Protein AF-A0A8M1KEZ7-F1 (afdb_monomer)

InterPro domains:
  IPR004918 Cdc37 [PTHR12800] (10-129)
  IPR013873 Cdc37, C-terminal [PF08564] (69-129)
  IPR013873 Cdc37, C-terminal [SM01069] (56-134)

Secondary structure (DSSP, 8-state):
--GGGSHHHHHHHHHHHHHHTSTTHHHHHHHHHHHHHHHHHHHHHHTTT-------SS---------HHHHHHHS-HHHHHHHHHT-HHHHHHHHHHS-HHHHHHHHHHHHHTTSS---TTS----------------

Solvent-accessible surface area (backbone atoms only — not comparable to full-atom values): 8847 Å² total; per-residue (Å²): 134,73,79,74,69,63,60,60,70,65,50,48,59,56,51,51,58,64,43,70,75,41,88,64,41,67,59,54,50,52,52,52,50,51,54,47,54,50,52,52,54,50,50,65,53,52,62,70,73,69,72,82,88,86,82,93,78,77,78,84,63,81,77,71,73,48,53,50,64,62,54,56,70,72,42,56,70,68,58,38,49,22,60,75,68,69,37,67,65,57,40,52,52,54,43,70,75,38,59,65,72,59,38,50,53,52,52,52,51,31,45,66,30,63,73,48,79,82,67,96,73,80,79,79,88,84,77,84,81,87,85,88,81,78,85,80,90,130

Mean predicted aligned error: 18.98 Å

Organism: Clupea harengus (NCBI:txid7950)

Sequence (138 aa):
INHTHLVLTGCTVSFFLLKAGQEGYLDVFHTELEAFKRRVKEYTMKSKLETPKASEKQPPSPRCRLDPKEVLESLPPELKAGLQLQDVQILQNILSTMNPQVAEYHVRRCLEAGLWTSTERLFKDDTTEADDCRMMET

pLDDT: mean 71.24, std 19.9, range [34.09, 95.62]

Radius of gyration: 24.67 Å; Cα contacts (8 Å, |Δi|>4): 43; chains: 1; bounding box: 70×47×54 Å

Structure (mmCIF, N/CA/C/O backbone):
data_AF-A0A8M1KEZ7-F1
#
_entry.id   AF-A0A8M1KEZ7-F1
#
loop_
_atom_site.group_PDB
_atom_site.id
_atom_site.type_symbol
_atom_site.label_atom_id
_atom_site.label_alt_id
_atom_site.label_comp_id
_atom_site.label_asym_id
_atom_site.label_entity_id
_atom_site.label_seq_id
_atom_site.pdbx_PDB_ins_code
_atom_site.Cartn_x
_atom_site.Cartn_y
_atom_site.Cartn_z
_atom_site.occupancy
_atom_site.B_iso_or_equiv
_atom_site.auth_seq_id
_atom_site.auth_comp_id
_atom_site.auth_asym_id
_atom_site.auth_atom_id
_atom_site.pdbx_PDB_model_num
ATOM 1 N N . ILE A 1 1 ? -1.981 -31.903 -11.286 1.00 44.38 1 ILE A N 1
ATOM 2 C CA . ILE A 1 1 ? -0.959 -30.899 -10.896 1.00 44.38 1 ILE A CA 1
ATOM 3 C C . ILE A 1 1 ? -0.256 -30.484 -12.179 1.00 44.38 1 ILE A C 1
ATOM 5 O O . ILE A 1 1 ? 0.263 -31.333 -12.889 1.00 44.38 1 ILE A O 1
ATOM 9 N N . ASN A 1 2 ? -0.434 -29.220 -12.551 1.00 44.25 2 ASN A N 1
ATOM 10 C CA . ASN A 1 2 ? -0.317 -28.702 -13.913 1.00 44.25 2 ASN A CA 1
ATOM 11 C C . ASN A 1 2 ? 1.134 -28.663 -14.412 1.00 44.25 2 ASN A C 1
ATOM 13 O O . ASN A 1 2 ? 1.934 -27.858 -13.942 1.00 44.25 2 ASN A O 1
ATOM 17 N N . HIS A 1 3 ? 1.447 -29.483 -15.417 1.00 53.19 3 HIS A N 1
ATOM 18 C CA . HIS A 1 3 ? 2.763 -29.532 -16.064 1.00 53.19 3 HIS A CA 1
ATOM 19 C C . HIS A 1 3 ? 3.119 -28.228 -16.814 1.00 53.19 3 HIS A C 1
ATOM 21 O O . HIS A 1 3 ? 4.280 -27.978 -17.121 1.00 53.19 3 HIS A O 1
ATOM 27 N N . THR A 1 4 ? 2.136 -27.354 -17.046 1.00 53.62 4 THR A N 1
ATOM 28 C CA . THR A 1 4 ? 2.271 -26.071 -17.750 1.00 53.62 4 THR A CA 1
ATOM 29 C C . THR A 1 4 ? 2.849 -24.936 -16.901 1.00 53.62 4 THR A C 1
ATOM 31 O O . THR A 1 4 ? 3.342 -23.962 -17.460 1.00 53.62 4 THR A O 1
ATOM 34 N N . HIS A 1 5 ? 2.856 -25.047 -15.568 1.00 50.66 5 HIS A N 1
ATOM 35 C CA . HIS A 1 5 ? 3.373 -23.982 -14.695 1.00 50.66 5 HIS A CA 1
ATOM 36 C C . HIS A 1 5 ? 4.905 -24.019 -14.529 1.00 50.66 5 HIS A C 1
ATOM 38 O O . HIS A 1 5 ? 5.511 -23.037 -14.107 1.00 50.66 5 HIS A O 1
ATOM 44 N N . LEU A 1 6 ? 5.551 -25.139 -14.875 1.00 48.81 6 LEU A N 1
ATOM 45 C CA . LEU A 1 6 ? 6.991 -25.332 -14.663 1.00 48.81 6 LEU A CA 1
ATOM 46 C C . LEU A 1 6 ? 7.865 -24.865 -15.844 1.00 48.81 6 LEU A C 1
ATOM 48 O O . LEU A 1 6 ? 9.074 -24.733 -15.691 1.00 48.81 6 LEU A O 1
ATOM 52 N N . VAL A 1 7 ? 7.276 -24.587 -17.013 1.00 53.88 7 VAL A N 1
ATOM 53 C CA . VAL A 1 7 ? 8.032 -24.152 -18.207 1.00 53.88 7 VAL A CA 1
ATOM 54 C C . VAL A 1 7 ? 8.347 -22.649 -18.167 1.00 53.88 7 VAL A C 1
ATOM 56 O O . VAL A 1 7 ? 9.359 -22.209 -18.708 1.00 53.88 7 VAL A O 1
ATOM 59 N N . LEU A 1 8 ? 7.535 -21.845 -17.471 1.00 54.94 8 LEU A N 1
ATOM 60 C CA . LEU A 1 8 ? 7.746 -20.394 -17.407 1.00 54.94 8 LEU A CA 1
ATOM 61 C C . LEU A 1 8 ? 8.931 -19.995 -16.508 1.00 54.94 8 LEU A C 1
ATOM 63 O O . LEU A 1 8 ? 9.623 -19.020 -16.792 1.00 54.94 8 LEU A O 1
ATOM 67 N N . THR A 1 9 ? 9.188 -20.726 -15.422 1.00 56.72 9 THR A N 1
ATOM 68 C CA . THR A 1 9 ? 10.193 -20.319 -14.424 1.00 56.72 9 THR A CA 1
ATOM 69 C C . THR A 1 9 ? 11.627 -20.636 -14.855 1.00 56.72 9 THR A C 1
ATOM 71 O O . THR A 1 9 ? 12.531 -19.870 -14.540 1.00 56.72 9 THR A O 1
ATOM 74 N N . GLY A 1 10 ? 11.844 -21.710 -15.624 1.00 54.78 10 GLY A N 1
ATOM 75 C CA . GLY A 1 10 ? 13.170 -22.074 -16.144 1.00 54.78 10 GLY A CA 1
ATOM 76 C C . GLY A 1 10 ? 13.602 -21.271 -17.377 1.00 54.78 10 GLY A C 1
ATOM 77 O O . GLY A 1 10 ? 14.765 -20.898 -17.499 1.00 54.78 10 GLY A O 1
ATOM 78 N N . CYS A 1 11 ? 12.671 -20.956 -18.284 1.00 60.50 11 CYS A N 1
ATOM 79 C CA . CYS A 1 11 ? 12.994 -20.293 -19.553 1.00 60.50 11 CYS A CA 1
ATOM 80 C C . CYS A 1 11 ? 13.108 -18.764 -19.453 1.00 60.50 11 CYS A C 1
ATOM 82 O O . CYS A 1 11 ? 13.694 -18.137 -20.336 1.00 60.50 11 CYS A O 1
ATOM 84 N N . THR A 1 12 ? 12.577 -18.146 -18.395 1.00 62.84 12 THR A N 1
ATOM 85 C CA . THR A 1 12 ? 12.627 -16.685 -18.218 1.00 62.84 12 THR A CA 1
ATOM 86 C C . THR A 1 12 ? 14.040 -16.194 -17.931 1.00 62.84 12 THR A C 1
ATOM 88 O O . THR A 1 12 ? 14.487 -15.253 -18.580 1.00 62.84 12 THR A O 1
ATOM 91 N N . VAL A 1 13 ? 14.792 -16.864 -17.052 1.00 71.50 13 VAL A N 1
ATOM 92 C CA . VAL A 1 13 ? 16.188 -16.489 -16.760 1.00 71.50 13 VAL A CA 1
ATOM 93 C C . VAL A 1 13 ? 17.053 -16.594 -18.022 1.00 71.50 13 VAL A C 1
ATOM 95 O O . VAL A 1 13 ? 17.756 -15.646 -18.363 1.00 71.50 13 VAL A O 1
ATOM 98 N N . SER A 1 14 ? 16.940 -17.690 -18.779 1.00 71.44 14 SER A N 1
ATOM 99 C CA . SER A 1 14 ? 17.667 -17.869 -20.044 1.00 71.44 14 SER A CA 1
ATOM 100 C C . SER A 1 14 ? 17.298 -16.819 -21.096 1.00 71.44 14 SER A C 1
ATOM 102 O O . SER A 1 14 ? 18.173 -16.327 -21.804 1.00 71.44 14 SER A O 1
ATOM 104 N N . PHE A 1 15 ? 16.024 -16.429 -21.181 1.00 72.25 15 PHE A N 1
ATOM 105 C CA . PHE A 1 15 ? 15.567 -15.374 -22.087 1.00 72.25 15 PHE A CA 1
ATOM 106 C C . PHE A 1 15 ? 16.191 -14.011 -21.757 1.00 72.25 15 PHE A C 1
ATOM 108 O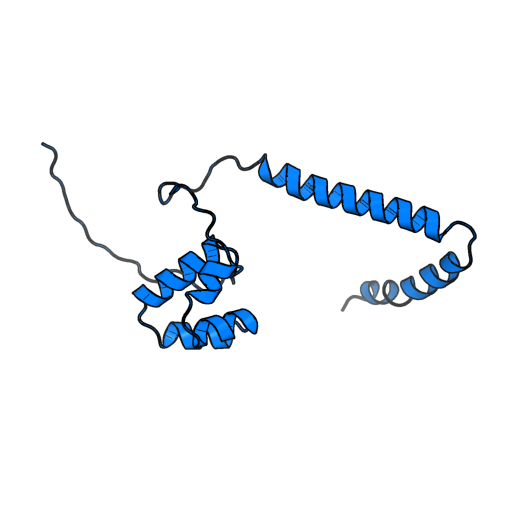 O . PHE A 1 15 ? 16.645 -13.309 -22.663 1.00 72.25 15 PHE A O 1
ATOM 115 N N . PHE A 1 16 ? 16.251 -13.648 -20.473 1.00 69.88 16 PHE A N 1
ATOM 116 C CA . PHE A 1 16 ? 16.875 -12.399 -20.035 1.00 69.88 16 PHE A CA 1
ATOM 117 C C . PHE A 1 16 ? 18.390 -12.402 -20.257 1.00 69.88 16 PHE A C 1
ATOM 119 O O . PHE A 1 16 ? 18.930 -11.393 -20.699 1.00 69.88 16 PHE A O 1
ATOM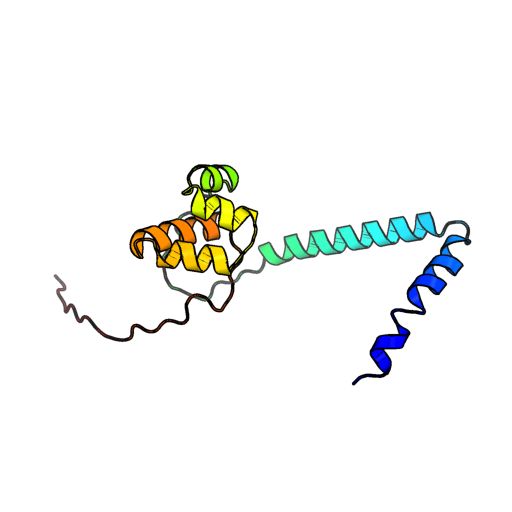 126 N N . LEU A 1 17 ? 19.066 -13.535 -20.041 1.00 67.88 17 LEU A N 1
ATOM 127 C CA . LEU A 1 17 ? 20.501 -13.675 -20.312 1.00 67.88 17 LEU A CA 1
ATOM 128 C C . LEU A 1 17 ? 20.830 -13.549 -21.809 1.00 67.88 17 LEU A C 1
ATOM 130 O O . LE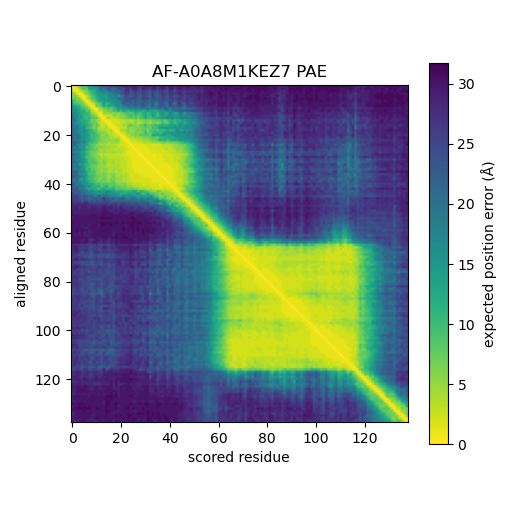U A 1 17 ? 21.790 -12.871 -22.166 1.00 67.88 17 LEU A O 1
ATOM 134 N N . LEU A 1 18 ? 20.009 -14.136 -22.689 1.00 70.44 18 LEU A N 1
ATOM 135 C CA . LEU A 1 18 ? 20.158 -14.010 -24.146 1.00 70.44 18 LEU A CA 1
ATOM 136 C C . LEU A 1 18 ? 19.956 -12.571 -24.631 1.00 70.44 18 LEU A C 1
ATOM 138 O O . LEU A 1 18 ? 20.646 -12.120 -25.542 1.00 70.44 18 LEU A O 1
ATOM 142 N N . LYS A 1 19 ? 19.004 -11.846 -24.035 1.00 71.31 19 LYS A N 1
ATOM 143 C CA . LYS A 1 19 ? 18.713 -10.462 -24.417 1.00 71.31 19 LYS A CA 1
ATOM 144 C C . LYS A 1 19 ? 19.658 -9.433 -23.799 1.00 71.31 19 LYS A C 1
ATOM 146 O O . LYS A 1 19 ? 19.930 -8.430 -24.447 1.00 71.31 19 LYS A O 1
ATOM 151 N N . ALA A 1 20 ? 20.214 -9.690 -22.616 1.00 66.62 20 ALA A N 1
ATOM 152 C CA . ALA A 1 20 ? 21.176 -8.796 -21.966 1.00 66.62 20 ALA A CA 1
ATOM 153 C C . ALA A 1 20 ? 22.472 -8.596 -22.775 1.00 66.62 20 ALA A C 1
ATOM 155 O O . ALA A 1 20 ? 23.129 -7.573 -22.617 1.00 66.62 20 ALA A O 1
ATOM 156 N N . GLY A 1 21 ? 22.822 -9.544 -23.650 1.00 72.06 21 GLY A N 1
ATOM 157 C CA . GLY A 1 21 ? 23.956 -9.426 -24.569 1.00 72.06 21 GLY A CA 1
ATOM 158 C C . GLY A 1 21 ? 23.674 -8.640 -25.855 1.00 72.06 21 GLY A C 1
ATOM 159 O O . GLY A 1 21 ? 24.583 -8.494 -26.666 1.00 72.06 21 GLY A O 1
ATOM 160 N N . GLN A 1 22 ? 22.442 -8.164 -26.083 1.00 80.56 22 GLN A N 1
ATOM 161 C CA . GLN A 1 22 ? 22.108 -7.380 -27.275 1.00 80.56 22 GLN A CA 1
ATOM 162 C C . GLN A 1 22 ? 22.295 -5.879 -27.038 1.00 80.56 22 GLN A C 1
ATOM 164 O O . GLN A 1 22 ? 21.798 -5.320 -26.057 1.00 80.56 22 GLN A O 1
ATOM 169 N N . GLU A 1 23 ? 22.982 -5.214 -27.968 1.00 80.88 23 GLU A N 1
ATOM 170 C CA . GLU A 1 23 ? 23.138 -3.758 -27.957 1.00 80.88 23 GLU A CA 1
ATOM 171 C C . GLU A 1 23 ? 21.762 -3.071 -27.990 1.00 80.88 23 GLU A C 1
ATOM 173 O O . GLU A 1 23 ? 20.872 -3.452 -28.748 1.00 80.88 23 GLU A O 1
ATOM 178 N N . GLY A 1 24 ? 21.560 -2.082 -27.116 1.00 81.56 24 GLY A N 1
ATOM 179 C CA . GLY A 1 24 ? 20.290 -1.355 -27.000 1.00 81.56 24 GLY A CA 1
ATOM 180 C C . GLY A 1 24 ? 19.182 -2.067 -26.208 1.00 81.56 24 GLY A C 1
ATOM 181 O O . GLY A 1 24 ? 18.149 -1.452 -25.954 1.00 81.56 24 GLY A O 1
ATOM 182 N N . TYR A 1 25 ? 19.377 -3.309 -25.739 1.00 86.81 25 TYR A N 1
ATOM 183 C CA . TYR A 1 25 ? 18.358 -4.015 -24.945 1.00 86.81 25 TYR A CA 1
ATOM 184 C C . TYR A 1 25 ? 17.944 -3.244 -23.687 1.00 86.81 25 TYR A C 1
ATOM 186 O O . TYR A 1 25 ? 16.757 -3.165 -23.375 1.00 86.81 25 TYR A O 1
ATOM 194 N N . LEU A 1 26 ? 18.910 -2.654 -22.977 1.00 87.19 26 LEU A N 1
ATOM 195 C CA . LEU A 1 26 ? 18.630 -1.871 -21.773 1.00 87.19 26 LEU A CA 1
ATOM 196 C C . LEU A 1 26 ? 17.777 -0.636 -22.077 1.00 87.19 26 LEU A C 1
ATOM 198 O O . LEU A 1 26 ? 16.861 -0.344 -21.318 1.00 87.19 26 LEU A O 1
ATOM 202 N N . ASP A 1 27 ? 18.025 0.053 -23.191 1.00 88.62 27 ASP A N 1
ATOM 203 C CA . ASP A 1 27 ? 17.261 1.241 -23.590 1.00 88.62 27 ASP A CA 1
ATOM 204 C C . ASP A 1 27 ? 15.800 0.894 -23.925 1.00 88.62 27 ASP A C 1
ATOM 206 O O . ASP A 1 27 ? 14.861 1.505 -23.404 1.00 88.62 27 ASP A O 1
ATOM 210 N N . VAL A 1 28 ? 15.599 -0.179 -24.697 1.00 90.25 28 VAL A N 1
ATOM 211 C CA . VAL A 1 28 ? 14.264 -0.723 -24.991 1.00 90.25 28 VAL A CA 1
ATOM 212 C C . VAL A 1 28 ? 13.572 -1.178 -23.703 1.00 90.25 28 VAL A C 1
ATOM 214 O O . VAL A 1 28 ? 12.404 -0.864 -23.482 1.00 90.25 28 VAL A O 1
ATOM 217 N N . PHE A 1 29 ? 14.291 -1.867 -22.814 1.00 90.81 29 PHE A N 1
ATOM 218 C CA . PHE A 1 29 ? 13.765 -2.305 -21.523 1.00 90.81 29 PHE A CA 1
ATOM 219 C C . PHE A 1 29 ? 13.338 -1.124 -20.645 1.00 90.81 29 PHE A C 1
ATOM 221 O O . PHE A 1 29 ? 12.254 -1.151 -20.064 1.00 90.81 29 PHE A O 1
ATOM 228 N N . HIS A 1 30 ? 14.154 -0.072 -20.563 1.00 91.81 30 HIS A N 1
ATOM 229 C CA . HIS A 1 30 ? 13.827 1.136 -19.811 1.00 91.81 30 HIS A CA 1
ATOM 230 C C . HIS A 1 30 ? 12.612 1.856 -20.394 1.00 91.81 30 HIS A C 1
ATOM 232 O O . HIS A 1 30 ? 11.722 2.253 -19.642 1.00 91.81 30 HIS A O 1
ATOM 238 N N . THR A 1 31 ? 12.530 1.957 -21.718 1.00 93.94 31 THR A N 1
ATOM 239 C CA . THR A 1 31 ? 11.378 2.536 -22.418 1.00 93.94 31 THR A CA 1
ATOM 240 C C . THR A 1 31 ? 10.090 1.769 -22.108 1.00 93.94 31 THR A C 1
ATOM 242 O O . THR A 1 31 ? 9.080 2.372 -21.732 1.00 93.94 31 THR A O 1
ATOM 245 N N . GLU A 1 32 ? 10.125 0.437 -22.181 1.00 94.75 32 GLU A N 1
ATOM 246 C CA . GLU A 1 32 ? 8.986 -0.420 -21.834 1.00 94.75 32 GLU A CA 1
ATOM 247 C C . GLU A 1 32 ? 8.611 -0.320 -20.349 1.00 94.75 32 GLU A C 1
ATOM 249 O O . GLU A 1 32 ? 7.426 -0.251 -19.999 1.00 94.75 32 GLU A O 1
ATOM 254 N N . LEU A 1 33 ? 9.606 -0.246 -19.461 1.00 93.50 33 LEU A N 1
ATOM 255 C CA . LEU A 1 33 ? 9.394 -0.083 -18.026 1.00 93.50 33 LEU A CA 1
ATOM 256 C C . LEU A 1 33 ? 8.710 1.253 -17.703 1.00 93.50 33 LEU A C 1
ATOM 258 O O . LEU A 1 33 ? 7.768 1.287 -16.908 1.00 93.50 33 LEU A O 1
ATOM 262 N N . GLU A 1 34 ? 9.137 2.352 -18.324 1.00 93.06 34 GLU A N 1
ATOM 263 C CA . GLU A 1 34 ? 8.505 3.663 -18.146 1.00 93.06 34 GLU A CA 1
ATOM 264 C C . GLU A 1 34 ? 7.089 3.699 -18.738 1.00 93.06 34 GLU A C 1
ATOM 266 O O . GLU A 1 34 ? 6.160 4.225 -18.112 1.00 93.06 34 GLU A O 1
ATOM 271 N N . ALA A 1 35 ? 6.869 3.059 -19.890 1.00 95.44 35 ALA A N 1
ATOM 272 C CA . ALA A 1 35 ? 5.534 2.902 -20.457 1.00 95.44 35 ALA A CA 1
ATOM 273 C C . ALA A 1 35 ? 4.603 2.110 -19.520 1.00 95.44 35 ALA A C 1
ATOM 275 O O . ALA A 1 35 ? 3.440 2.488 -19.342 1.00 95.44 35 ALA A O 1
ATOM 276 N N . PHE A 1 36 ? 5.108 1.053 -18.876 1.00 95.62 36 PHE A N 1
ATOM 277 C CA . PHE A 1 36 ? 4.368 0.295 -17.869 1.00 95.62 36 PHE A CA 1
ATOM 278 C C . PHE A 1 36 ? 4.037 1.146 -16.637 1.00 95.62 36 PHE A C 1
ATOM 280 O O . PHE A 1 36 ? 2.867 1.231 -16.257 1.00 95.62 36 PHE A O 1
ATOM 287 N N . LYS A 1 37 ? 5.022 1.847 -16.057 1.00 93.88 37 LYS A N 1
ATOM 288 C CA . LYS A 1 37 ? 4.799 2.762 -14.923 1.00 93.88 37 LYS A CA 1
ATOM 289 C C . LYS A 1 37 ? 3.726 3.805 -15.239 1.00 93.88 37 LYS A C 1
ATOM 291 O O . LYS A 1 37 ? 2.890 4.100 -14.384 1.00 93.88 37 LYS A O 1
ATOM 296 N N . ARG A 1 38 ? 3.716 4.347 -16.462 1.00 93.19 38 ARG A N 1
ATOM 297 C CA . ARG A 1 38 ? 2.689 5.291 -16.924 1.00 93.19 38 ARG A CA 1
ATOM 298 C C . ARG A 1 38 ? 1.294 4.662 -16.927 1.00 93.19 38 ARG A C 1
ATOM 300 O O . ARG A 1 38 ? 0.386 5.252 -16.350 1.00 93.19 38 ARG A O 1
ATOM 307 N N . ARG A 1 39 ? 1.135 3.456 -17.488 1.00 92.75 39 ARG A N 1
ATOM 308 C CA . ARG A 1 39 ? -0.153 2.733 -17.494 1.00 92.75 39 ARG A CA 1
ATOM 309 C C . ARG A 1 39 ? -0.665 2.449 -16.080 1.00 92.75 39 ARG A C 1
ATOM 311 O O . ARG A 1 39 ? -1.846 2.639 -15.811 1.00 92.75 39 ARG A O 1
ATOM 318 N N . VAL A 1 40 ? 0.221 2.055 -15.162 1.00 91.81 40 VAL A N 1
ATOM 319 C CA . VAL A 1 40 ? -0.140 1.814 -13.753 1.00 91.81 40 VAL A CA 1
ATOM 320 C C . VAL A 1 40 ? -0.618 3.100 -13.073 1.00 91.81 40 VAL A C 1
ATOM 322 O O . VAL A 1 40 ? -1.657 3.100 -12.416 1.00 91.81 40 VAL A O 1
ATOM 325 N N . LYS A 1 41 ? 0.095 4.219 -13.259 1.00 89.62 41 LYS A N 1
ATOM 326 C CA . LYS A 1 41 ? -0.326 5.526 -12.721 1.00 89.62 41 LYS A CA 1
ATOM 327 C C . LYS A 1 41 ? -1.683 5.955 -13.275 1.00 89.62 41 LYS A C 1
ATOM 329 O O . LYS A 1 41 ? -2.525 6.436 -12.523 1.00 89.62 41 LYS A O 1
ATOM 334 N N . GLU A 1 42 ? -1.898 5.764 -14.570 1.00 86.75 42 GLU A N 1
ATOM 335 C CA . GLU A 1 42 ? -3.147 6.108 -15.240 1.00 86.75 42 GLU A CA 1
ATOM 336 C C . GLU A 1 42 ? -4.328 5.262 -14.734 1.00 86.75 42 GLU A C 1
ATOM 338 O O . GLU A 1 42 ? -5.404 5.807 -14.503 1.00 86.75 42 GLU A O 1
ATOM 343 N N . TYR A 1 43 ? -4.124 3.971 -14.457 1.00 77.38 43 TYR A N 1
ATOM 344 C CA . TYR A 1 43 ? -5.140 3.106 -13.845 1.00 77.38 43 TYR A CA 1
ATOM 345 C C . TYR A 1 43 ? -5.543 3.580 -12.437 1.00 77.38 43 TYR A C 1
ATOM 347 O O . TYR A 1 43 ? -6.730 3.694 -12.136 1.00 77.38 43 TYR A O 1
ATOM 355 N N . THR A 1 44 ? -4.568 3.950 -11.601 1.00 69.62 44 THR A N 1
ATOM 356 C CA . THR A 1 44 ? -4.809 4.482 -10.244 1.00 69.62 44 THR A CA 1
ATOM 357 C C . THR A 1 44 ? -5.520 5.842 -10.247 1.00 69.62 44 THR A C 1
ATOM 359 O O . THR A 1 44 ? -6.185 6.202 -9.277 1.00 69.62 44 THR A O 1
ATOM 362 N N . MET A 1 45 ? -5.372 6.625 -11.318 1.00 60.12 45 MET A N 1
ATOM 363 C 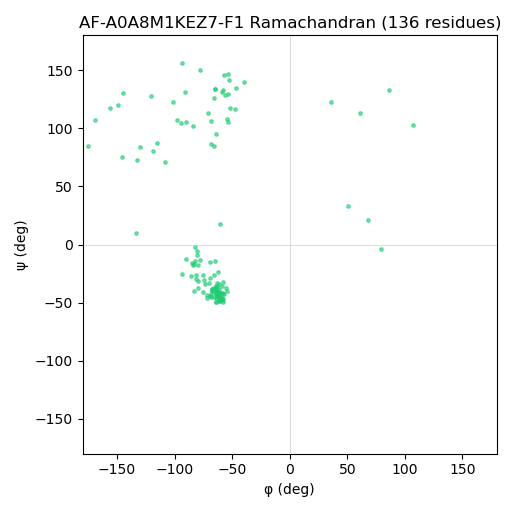CA . MET A 1 45 ? -6.060 7.909 -11.485 1.00 60.12 45 MET A CA 1
ATOM 364 C C . MET A 1 45 ? -7.478 7.723 -12.037 1.00 60.12 45 MET A C 1
ATOM 366 O O . MET A 1 45 ? -8.407 8.372 -11.564 1.00 60.12 45 MET A O 1
ATOM 370 N N . LYS A 1 46 ? -7.665 6.801 -12.988 1.00 59.50 46 LYS A N 1
ATOM 371 C CA . LYS A 1 46 ? -8.970 6.497 -13.594 1.00 59.50 46 LYS A CA 1
ATOM 372 C C . LYS A 1 46 ? -9.929 5.794 -12.628 1.00 59.50 46 LYS A C 1
ATOM 374 O O . LYS A 1 46 ? -11.119 6.085 -12.658 1.00 59.50 46 LYS A O 1
ATOM 379 N N . SER A 1 47 ? -9.433 4.965 -11.707 1.00 56.00 47 SER A N 1
ATOM 380 C CA . SER A 1 47 ? -10.266 4.338 -10.665 1.00 56.00 47 SER A CA 1
ATOM 381 C C . SER A 1 47 ? -10.796 5.316 -9.606 1.00 56.00 47 SER A C 1
ATOM 383 O O . SER A 1 47 ? -11.723 4.980 -8.875 1.00 56.00 47 SER A O 1
ATOM 385 N N . LYS A 1 48 ? -10.247 6.538 -9.518 1.00 51.56 48 LYS A N 1
ATOM 386 C CA . LYS A 1 48 ? -10.761 7.597 -8.631 1.00 51.56 48 LYS A CA 1
ATOM 387 C C . LYS A 1 48 ? -11.897 8.419 -9.245 1.00 51.56 48 LYS A C 1
ATOM 389 O O . LYS A 1 48 ? -12.562 9.135 -8.503 1.00 51.56 48 LYS A O 1
ATOM 394 N N . LEU A 1 49 ? -12.101 8.349 -10.563 1.00 50.31 49 LEU A N 1
ATOM 395 C CA . LEU A 1 49 ? -13.131 9.121 -11.271 1.00 50.31 49 LEU A CA 1
ATOM 396 C C . LEU A 1 49 ? -14.447 8.339 -11.434 1.00 50.31 49 LEU A C 1
ATOM 398 O O . LEU A 1 49 ? -15.514 8.938 -11.482 1.00 50.31 49 LEU A O 1
ATOM 402 N N . GLU A 1 50 ? -14.381 7.009 -11.430 1.00 46.12 50 GLU A N 1
ATOM 403 C CA . GLU A 1 50 ? -15.528 6.107 -11.582 1.00 46.12 50 GLU A CA 1
ATOM 404 C C . GLU A 1 50 ? -15.844 5.418 -10.243 1.00 46.12 50 GLU A C 1
ATOM 406 O O . GLU A 1 50 ? -15.601 4.231 -10.047 1.00 46.12 50 GLU A O 1
ATOM 411 N N . THR A 1 51 ? -16.373 6.176 -9.280 1.00 42.25 51 THR A N 1
ATOM 412 C CA . THR A 1 51 ? -17.172 5.593 -8.186 1.00 42.25 51 THR A CA 1
ATOM 413 C C . THR A 1 51 ? -18.588 6.165 -8.234 1.00 42.25 51 THR A C 1
ATOM 415 O O . THR A 1 51 ? -18.914 7.094 -7.491 1.00 42.25 51 THR A O 1
ATOM 418 N N . PRO A 1 52 ? -19.464 5.640 -9.111 1.00 41.94 52 PRO A N 1
ATOM 419 C CA . PRO A 1 52 ? -20.896 5.819 -8.949 1.00 41.94 52 PRO A CA 1
ATOM 420 C C . PRO A 1 52 ? -21.364 5.112 -7.665 1.00 41.94 52 PRO A C 1
ATOM 422 O O . PRO A 1 52 ? -20.973 3.992 -7.339 1.00 41.94 52 PRO A O 1
ATOM 425 N N . LYS A 1 53 ? -22.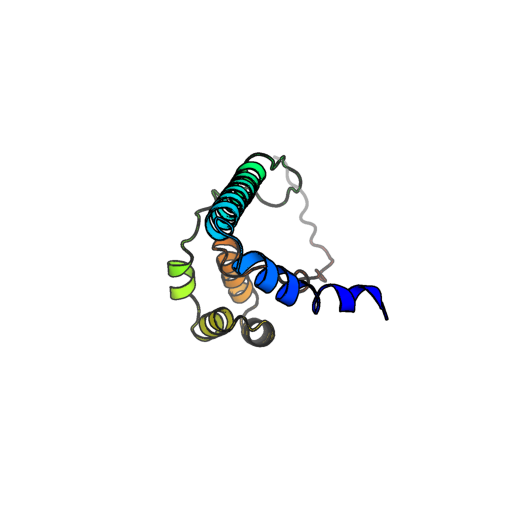175 5.845 -6.904 1.00 47.16 53 LYS A N 1
ATOM 426 C CA . LYS A 1 53 ? -22.795 5.492 -5.622 1.00 47.16 53 LYS A CA 1
ATOM 427 C C . LYS A 1 53 ? -23.583 4.175 -5.704 1.00 47.16 53 LYS A C 1
ATOM 429 O O . LYS A 1 53 ? -24.470 4.096 -6.542 1.00 47.16 53 LYS A O 1
ATOM 434 N N . ALA A 1 54 ? -23.349 3.234 -4.780 1.00 43.84 54 ALA A N 1
ATOM 435 C CA . ALA A 1 54 ? -24.376 2.314 -4.253 1.00 43.84 54 ALA A CA 1
ATOM 436 C C . ALA A 1 54 ? -23.838 1.420 -3.112 1.00 43.84 54 ALA A C 1
ATOM 438 O O . ALA A 1 54 ? -23.412 0.289 -3.318 1.00 43.84 54 ALA A O 1
ATOM 439 N N . SER A 1 55 ? -23.861 1.928 -1.884 1.00 37.94 55 SER A N 1
ATOM 440 C CA . SER A 1 55 ? -24.365 1.184 -0.717 1.00 37.94 55 SER A CA 1
ATOM 441 C C . SER A 1 55 ? -24.484 2.171 0.436 1.00 37.94 55 SER A C 1
ATOM 443 O O . SER A 1 55 ? -23.521 2.723 0.961 1.00 37.94 55 SER A O 1
ATOM 445 N N . GLU A 1 56 ? -25.734 2.485 0.719 1.00 46.50 56 GLU A N 1
ATOM 446 C CA . GLU A 1 56 ? -26.203 3.424 1.712 1.00 46.50 56 GLU A CA 1
ATOM 447 C C . GLU A 1 56 ? -26.270 2.707 3.059 1.00 46.50 56 GLU A C 1
ATOM 449 O O . GLU A 1 56 ? -27.205 1.950 3.282 1.00 46.50 56 GLU A O 1
ATOM 454 N N . LYS A 1 57 ? -25.284 2.929 3.938 1.00 47.06 57 LYS A N 1
ATOM 455 C CA . LYS A 1 57 ? -25.494 3.070 5.388 1.00 47.06 57 LYS A CA 1
ATOM 456 C C . LYS A 1 57 ? -24.429 4.010 5.953 1.00 47.06 57 LYS A C 1
ATOM 458 O O . LYS A 1 57 ? -23.239 3.732 5.886 1.00 47.06 57 LYS A O 1
ATOM 463 N N . GLN A 1 58 ? -24.932 5.090 6.541 1.00 38.75 58 GLN A N 1
ATOM 464 C CA . GLN A 1 58 ? -24.263 6.222 7.186 1.00 38.75 58 GLN A CA 1
ATOM 465 C C . GLN A 1 58 ? -23.834 7.375 6.265 1.00 38.75 58 GLN A C 1
ATOM 467 O O . GLN A 1 58 ? -23.275 7.158 5.186 1.00 38.75 58 GLN A O 1
ATOM 472 N N . PRO A 1 59 ? -24.139 8.627 6.675 1.00 38.09 59 PRO A N 1
ATOM 473 C CA . PRO A 1 59 ? -23.787 9.808 5.904 1.00 38.09 59 PRO A CA 1
ATOM 474 C C . PRO A 1 59 ? -22.272 9.818 5.688 1.00 38.09 59 PRO A C 1
ATOM 476 O O . PRO A 1 59 ? -21.537 9.391 6.582 1.00 38.09 59 PRO A O 1
ATOM 479 N N . PRO A 1 60 ? -21.780 10.307 4.535 1.00 41.34 60 PRO A N 1
ATOM 480 C CA . PRO A 1 60 ? -20.367 10.576 4.389 1.00 41.34 60 PRO A CA 1
ATOM 481 C C . PRO A 1 60 ? -20.058 11.679 5.395 1.00 41.34 60 PRO A C 1
ATOM 483 O O . PRO A 1 60 ? -20.256 12.862 5.113 1.00 41.34 60 PRO A O 1
ATOM 486 N N . SER A 1 61 ? -19.592 11.290 6.585 1.00 50.59 61 SER A N 1
ATOM 487 C CA . SER A 1 61 ? -18.806 12.190 7.405 1.00 50.59 61 SER A CA 1
ATOM 488 C C . SER A 1 61 ? -17.771 12.790 6.453 1.00 50.59 61 SER A C 1
ATOM 490 O O . SER A 1 61 ? -17.250 12.069 5.584 1.00 50.59 61 SER A O 1
ATOM 492 N N . PRO A 1 62 ? -17.545 14.114 6.491 1.00 46.72 62 PRO A N 1
ATOM 493 C CA . PRO A 1 62 ? -16.487 14.706 5.695 1.00 46.72 62 PRO A CA 1
ATOM 494 C C . PRO A 1 62 ? -15.247 13.924 6.098 1.00 46.72 62 PRO A C 1
ATOM 496 O O . PRO A 1 62 ? -14.856 13.983 7.260 1.00 46.72 62 PRO A O 1
ATOM 499 N N . ARG A 1 63 ? -14.753 13.061 5.200 1.00 55.03 63 ARG A N 1
ATOM 500 C CA . ARG A 1 63 ? -13.677 12.118 5.491 1.00 55.03 63 ARG A CA 1
ATOM 501 C C . ARG A 1 63 ? -12.448 12.967 5.766 1.00 55.03 63 ARG A C 1
ATOM 503 O O . ARG A 1 63 ? -11.682 13.251 4.848 1.00 55.03 63 ARG A O 1
ATOM 510 N N . CYS A 1 64 ? -12.309 13.429 7.008 1.00 54.16 64 CYS A N 1
ATOM 511 C CA . CYS A 1 64 ? -11.076 13.938 7.560 1.00 54.16 64 CYS A CA 1
ATOM 512 C C . CYS A 1 64 ? -10.103 12.810 7.305 1.00 54.16 64 CYS A C 1
ATOM 514 O O . CYS A 1 64 ? -10.224 11.728 7.873 1.00 54.16 64 CYS A O 1
ATOM 516 N N . ARG A 1 65 ? -9.237 13.022 6.322 1.00 64.12 65 ARG A N 1
ATOM 517 C CA . ARG A 1 65 ? -8.216 12.069 5.941 1.00 64.12 65 ARG A CA 1
ATOM 518 C C . ARG A 1 65 ? -7.248 12.060 7.114 1.00 64.12 65 ARG A C 1
ATOM 520 O O . ARG A 1 65 ? -6.348 12.891 7.155 1.00 64.12 65 ARG A O 1
ATOM 527 N N . LEU A 1 66 ? -7.547 11.232 8.114 1.00 74.81 66 LEU A N 1
ATOM 528 C CA . LEU A 1 66 ? -6.746 11.122 9.320 1.00 74.81 66 LEU A CA 1
ATOM 529 C C . LEU A 1 66 ? -5.330 10.775 8.884 1.00 74.81 66 LEU A C 1
ATOM 531 O O . LEU A 1 66 ? -5.135 9.871 8.063 1.00 74.81 66 LEU A O 1
ATOM 535 N N . ASP A 1 67 ? -4.359 11.539 9.376 1.00 84.44 67 ASP A N 1
ATOM 536 C CA . ASP A 1 67 ? -2.975 11.294 9.021 1.00 84.44 67 ASP A CA 1
ATOM 537 C C . ASP A 1 67 ? -2.551 9.931 9.606 1.00 84.44 67 ASP A C 1
ATOM 539 O O . ASP A 1 67 ? -2.726 9.693 10.808 1.00 84.44 67 ASP A O 1
ATOM 543 N N . PRO A 1 68 ? -2.011 9.007 8.789 1.00 88.19 68 PRO A N 1
ATOM 544 C CA . PRO A 1 68 ? -1.629 7.679 9.260 1.00 88.19 68 PRO A CA 1
ATOM 545 C C . PRO A 1 68 ? -0.616 7.721 10.405 1.00 88.19 68 PRO A C 1
ATOM 547 O O . PRO A 1 68 ? -0.639 6.854 11.278 1.00 88.19 68 PRO A O 1
ATOM 550 N N . LYS A 1 69 ? 0.268 8.723 10.426 1.00 88.25 69 LYS A N 1
ATOM 551 C CA . LYS A 1 69 ? 1.280 8.866 11.468 1.00 88.25 69 LYS A CA 1
ATOM 552 C C . LYS A 1 69 ? 0.642 9.289 12.787 1.00 88.25 69 LYS A C 1
ATOM 554 O O . LYS A 1 69 ? 0.930 8.674 13.809 1.00 88.25 69 LYS A O 1
ATOM 559 N N . GLU A 1 70 ? -0.257 10.270 12.751 1.00 86.81 70 GLU A N 1
ATOM 560 C CA . GLU A 1 70 ? -0.976 10.741 13.941 1.00 86.81 70 GLU A CA 1
ATOM 561 C C . GLU A 1 70 ? -1.815 9.616 14.562 1.00 86.81 70 GLU A C 1
ATOM 563 O O . GLU A 1 70 ? -1.756 9.374 15.771 1.00 86.81 70 GLU A O 1
ATOM 568 N N . VAL A 1 71 ? -2.540 8.853 13.732 1.00 89.88 71 VAL A N 1
ATOM 569 C CA . VAL A 1 71 ? -3.309 7.705 14.223 1.00 89.88 71 VAL A CA 1
ATOM 570 C C . VAL A 1 71 ? -2.376 6.682 14.856 1.00 89.88 71 VAL A C 1
ATOM 572 O O . VAL A 1 71 ? -2.630 6.293 15.991 1.00 89.88 71 VAL A O 1
ATOM 575 N N . LEU A 1 72 ? -1.272 6.314 14.202 1.00 89.19 72 LEU A N 1
ATOM 576 C CA . LEU A 1 72 ? -0.307 5.343 14.724 1.00 89.19 72 LEU A CA 1
ATOM 577 C C . LEU A 1 72 ? 0.353 5.786 16.045 1.00 89.19 72 LEU A C 1
ATOM 579 O O . LEU A 1 72 ? 0.671 4.946 16.886 1.00 89.19 72 LEU A O 1
ATOM 583 N N . GLU A 1 73 ? 0.581 7.085 16.243 1.00 89.38 73 GLU A N 1
ATOM 584 C CA . GLU A 1 73 ? 1.116 7.640 17.494 1.00 89.38 73 GLU A CA 1
ATOM 585 C C . GLU A 1 73 ? 0.075 7.666 18.620 1.00 89.38 73 GLU A C 1
ATOM 587 O O . GLU A 1 73 ? 0.439 7.479 19.778 1.00 89.38 73 GLU A O 1
ATOM 592 N N . SER A 1 74 ? -1.209 7.808 18.283 1.00 88.25 74 SER A N 1
ATOM 593 C CA . SER A 1 74 ? -2.321 7.805 19.244 1.00 88.25 74 SER A CA 1
ATOM 594 C C . SER A 1 74 ? -2.777 6.411 19.703 1.00 88.25 74 SER A C 1
ATOM 596 O O . SER A 1 74 ? -3.645 6.305 20.573 1.00 88.25 74 SER A O 1
ATOM 598 N N . LEU A 1 75 ? -2.274 5.339 19.082 1.00 90.50 75 LEU A N 1
ATOM 599 C CA . LEU A 1 75 ? -2.700 3.975 19.388 1.00 90.50 75 LEU A CA 1
ATOM 600 C C . LEU A 1 75 ? -2.070 3.438 20.680 1.00 90.50 75 LEU A C 1
ATOM 602 O O . LEU A 1 75 ? -0.920 3.761 20.988 1.00 90.50 75 LEU A O 1
ATOM 606 N N . PRO A 1 76 ? -2.774 2.532 21.384 1.00 90.62 76 PRO A N 1
ATOM 607 C CA . PRO A 1 76 ? -2.185 1.743 22.455 1.00 90.62 76 PRO A CA 1
ATOM 608 C C . PRO A 1 76 ? -0.913 1.026 21.973 1.00 90.62 76 PRO A C 1
ATOM 610 O O . PRO A 1 76 ? -0.885 0.539 20.836 1.00 90.62 76 PRO A O 1
ATOM 613 N N . PRO A 1 77 ? 0.130 0.924 22.816 1.00 89.12 77 PRO A N 1
ATOM 614 C CA . PRO A 1 77 ? 1.430 0.385 22.416 1.00 89.12 77 PRO A CA 1
ATOM 615 C C . PRO A 1 77 ? 1.339 -1.051 21.882 1.00 89.12 77 PRO A C 1
ATOM 617 O O . PRO A 1 77 ? 2.016 -1.391 20.915 1.00 89.12 77 PRO A O 1
ATOM 620 N N . GLU A 1 78 ? 0.452 -1.862 22.454 1.00 89.31 78 GLU A N 1
ATOM 621 C CA . GLU A 1 78 ? 0.186 -3.238 22.026 1.00 89.31 78 GLU A CA 1
ATOM 622 C C . GLU A 1 78 ? -0.390 -3.282 20.605 1.00 89.31 78 GLU A C 1
ATOM 624 O O . GLU A 1 78 ? 0.133 -3.979 19.735 1.00 89.31 78 GLU A O 1
ATOM 629 N N . LEU A 1 79 ? -1.426 -2.479 20.333 1.00 89.75 79 LEU A N 1
ATOM 630 C CA . LEU A 1 79 ? -2.074 -2.431 19.020 1.00 89.75 79 LEU A CA 1
ATOM 631 C C . LEU A 1 79 ? -1.140 -1.848 17.951 1.00 89.75 79 LEU A C 1
ATOM 633 O O . LEU A 1 79 ? -1.094 -2.334 16.822 1.00 89.75 79 LEU A O 1
ATOM 637 N N . LYS A 1 80 ? -0.349 -0.837 18.324 1.00 91.38 80 LYS A N 1
ATOM 638 C CA . LYS A 1 80 ? 0.694 -0.258 17.474 1.00 91.38 80 LYS A CA 1
ATOM 639 C C . LYS A 1 80 ? 1.730 -1.307 17.070 1.00 91.38 80 LYS A C 1
ATOM 641 O O . LYS A 1 80 ? 2.062 -1.394 15.889 1.00 91.38 80 LYS A O 1
ATOM 646 N N . ALA A 1 81 ? 2.209 -2.113 18.018 1.00 89.56 81 ALA A N 1
ATOM 647 C CA . ALA A 1 81 ? 3.149 -3.194 17.738 1.00 89.56 81 ALA A CA 1
ATOM 648 C C . ALA A 1 81 ? 2.529 -4.259 16.818 1.00 89.56 81 ALA A C 1
ATOM 650 O O . ALA A 1 81 ? 3.160 -4.663 15.843 1.00 89.56 81 ALA A O 1
ATOM 651 N N . GLY A 1 82 ? 1.272 -4.650 17.062 1.00 89.00 82 GLY A N 1
ATOM 652 C CA . GLY A 1 82 ? 0.549 -5.587 16.196 1.00 89.00 82 GLY A CA 1
ATOM 653 C C . GLY A 1 82 ? 0.433 -5.097 14.746 1.00 89.00 82 GLY A C 1
ATOM 654 O O . GLY A 1 82 ? 0.665 -5.863 13.813 1.00 89.00 82 GLY A O 1
ATOM 655 N N . LEU A 1 83 ? 0.157 -3.803 14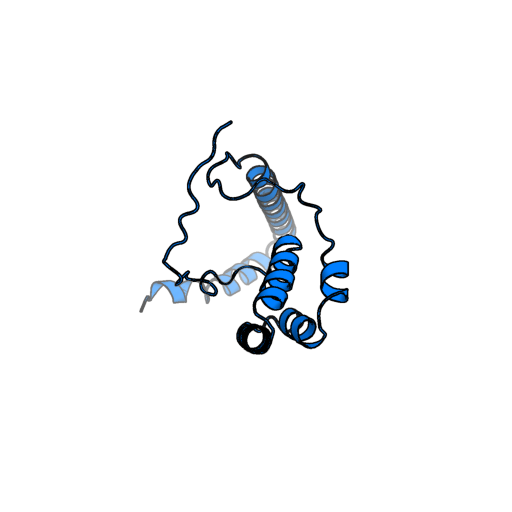.546 1.00 89.50 83 LEU A N 1
ATOM 656 C CA . LEU A 1 83 ? 0.096 -3.185 13.216 1.00 89.50 83 LEU A CA 1
ATOM 657 C C . LEU A 1 83 ? 1.463 -3.131 12.528 1.00 89.50 83 LEU A C 1
ATOM 659 O O . LEU A 1 83 ? 1.554 -3.378 11.328 1.00 89.50 83 LEU A O 1
ATOM 663 N N . GLN A 1 84 ? 2.528 -2.825 13.274 1.00 89.25 84 GLN A N 1
ATOM 664 C CA . GLN A 1 84 ? 3.897 -2.792 12.746 1.00 89.25 84 GLN A CA 1
ATOM 665 C C . GLN A 1 84 ? 4.384 -4.174 12.304 1.00 89.25 84 GLN A C 1
ATOM 667 O O . GLN A 1 84 ? 5.093 -4.282 11.306 1.00 89.25 84 GLN A O 1
ATOM 672 N N . LEU A 1 85 ? 3.991 -5.220 13.033 1.00 88.75 85 LEU A N 1
ATOM 673 C CA . LEU A 1 85 ? 4.306 -6.609 12.704 1.00 88.75 85 LEU A CA 1
ATOM 674 C C . LEU A 1 85 ? 3.424 -7.176 11.583 1.00 88.75 85 LEU A C 1
ATOM 676 O O . LEU A 1 85 ? 3.741 -8.236 11.052 1.00 88.75 85 LEU A O 1
ATOM 680 N N . GLN A 1 86 ? 2.334 -6.486 11.227 1.00 85.50 86 GLN A N 1
ATOM 681 C CA . GLN A 1 86 ? 1.304 -6.972 10.301 1.00 85.50 86 GLN A CA 1
ATOM 682 C C . GLN A 1 86 ? 0.790 -8.380 10.660 1.00 85.50 86 GLN A C 1
ATOM 684 O O . GLN A 1 86 ? 0.420 -9.163 9.784 1.00 85.50 86 GLN A O 1
ATOM 689 N N . ASP A 1 87 ? 0.744 -8.703 11.955 1.00 83.94 87 ASP A N 1
ATOM 690 C CA . ASP A 1 87 ? 0.313 -10.012 12.438 1.00 83.94 87 ASP A CA 1
ATOM 691 C C . ASP A 1 87 ? -1.156 -9.967 12.872 1.00 83.94 87 ASP A C 1
ATOM 693 O O . ASP A 1 87 ? -1.529 -9.406 13.908 1.00 83.94 87 ASP A O 1
ATOM 697 N N . VAL A 1 88 ? -2.007 -10.585 12.054 1.00 85.31 88 VAL A N 1
ATOM 698 C CA . VAL A 1 88 ? -3.458 -10.630 12.265 1.00 85.31 88 VAL A CA 1
ATOM 699 C C . VAL A 1 88 ? -3.826 -11.366 13.558 1.00 85.31 88 VAL A C 1
ATOM 701 O O . VAL A 1 88 ? -4.807 -10.990 14.195 1.00 85.31 88 VAL A O 1
ATOM 704 N N . GLN A 1 89 ? -3.066 -12.385 13.969 1.00 86.88 89 GLN A N 1
ATOM 705 C CA . GLN A 1 89 ? -3.366 -13.167 15.175 1.00 86.88 89 GLN A CA 1
ATOM 706 C C . GLN A 1 89 ? -3.085 -12.356 16.438 1.00 86.88 89 GLN A C 1
ATOM 708 O O . GLN A 1 89 ? -3.908 -12.318 17.353 1.00 86.88 89 GLN A O 1
ATOM 713 N N . ILE A 1 90 ? -1.956 -11.645 16.457 1.00 87.56 90 ILE A N 1
ATOM 714 C CA . ILE A 1 90 ? -1.607 -10.737 17.554 1.00 87.56 90 ILE A CA 1
ATOM 715 C C . ILE A 1 90 ? -2.670 -9.647 17.687 1.00 87.56 90 ILE A C 1
ATOM 717 O O . ILE A 1 90 ? -3.161 -9.387 18.785 1.00 87.56 90 ILE A O 1
ATOM 721 N N . LEU A 1 91 ? -3.077 -9.051 16.566 1.00 89.50 91 LEU A N 1
ATOM 722 C CA . LEU A 1 91 ? -4.100 -8.015 16.567 1.00 89.50 91 LEU A CA 1
ATOM 723 C C . LEU A 1 91 ? -5.466 -8.532 17.044 1.00 89.50 91 LEU A C 1
ATOM 725 O O . LEU A 1 91 ? -6.117 -7.853 17.833 1.00 89.50 91 LEU A O 1
ATOM 729 N N . GLN A 1 92 ? -5.890 -9.731 16.628 1.00 88.44 92 GLN A N 1
ATOM 730 C CA . GLN A 1 92 ? -7.124 -10.354 17.127 1.00 88.44 92 GLN A CA 1
ATOM 731 C C . GLN A 1 92 ? -7.077 -10.596 18.635 1.00 88.44 92 GLN A C 1
ATOM 733 O O . GLN A 1 92 ? -8.037 -10.274 19.331 1.00 88.44 92 GLN A O 1
ATOM 738 N N . ASN A 1 93 ? -5.957 -11.109 19.148 1.00 90.38 93 ASN A N 1
ATOM 739 C CA . ASN A 1 93 ? -5.785 -11.331 20.578 1.00 90.38 93 ASN A CA 1
ATOM 740 C C . ASN A 1 93 ? -5.893 -10.012 21.363 1.00 90.38 93 ASN A C 1
ATOM 742 O O . ASN A 1 93 ? -6.686 -9.919 22.296 1.00 90.38 93 ASN A O 1
ATOM 746 N N . ILE A 1 94 ? -5.183 -8.966 20.929 1.00 90.25 94 ILE A N 1
ATOM 747 C CA . ILE A 1 94 ? -5.245 -7.634 21.553 1.00 90.25 94 ILE A CA 1
ATOM 748 C C . ILE A 1 94 ? -6.680 -7.089 21.543 1.00 90.25 94 ILE A C 1
ATOM 750 O O . ILE A 1 94 ? -7.179 -6.635 22.574 1.00 90.25 94 ILE A O 1
ATOM 754 N N . LEU A 1 95 ? -7.372 -7.171 20.402 1.00 89.31 95 LEU A N 1
ATOM 755 C CA . LEU A 1 95 ? -8.756 -6.708 20.281 1.00 89.31 95 LEU A CA 1
ATOM 756 C C . LEU A 1 95 ? -9.714 -7.513 21.173 1.00 89.31 95 LEU A C 1
ATOM 758 O O . LEU A 1 95 ? -10.626 -6.925 21.743 1.00 89.31 95 LEU A O 1
ATOM 762 N N . SER A 1 96 ? -9.484 -8.819 21.346 1.00 89.62 96 SER A N 1
ATOM 763 C CA . SER A 1 96 ? -10.294 -9.678 22.224 1.00 89.62 96 SER A CA 1
ATOM 764 C C . SER A 1 96 ? -10.115 -9.370 23.713 1.00 89.62 96 SER A C 1
ATOM 766 O O . SER A 1 96 ? -11.042 -9.548 24.499 1.00 89.62 96 SER A O 1
ATOM 768 N N . THR A 1 97 ? -8.938 -8.8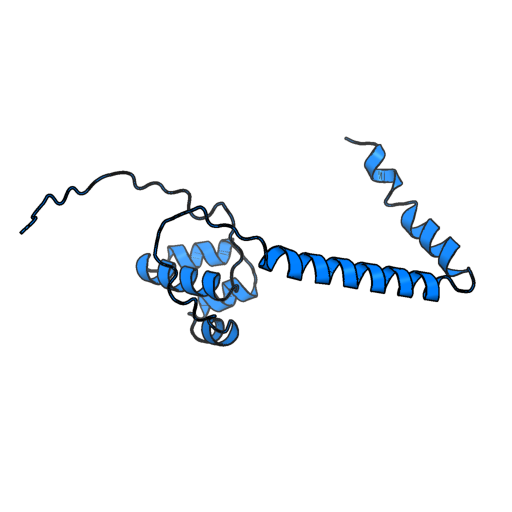73 24.103 1.00 90.56 97 THR A N 1
ATOM 769 C CA . THR A 1 97 ? -8.654 -8.456 25.484 1.00 90.56 97 THR A CA 1
ATOM 770 C C . THR A 1 97 ? -9.152 -7.046 25.808 1.00 90.56 97 THR A C 1
ATOM 772 O O . THR A 1 97 ? -9.213 -6.665 26.976 1.00 90.56 97 THR A O 1
ATOM 775 N N . MET A 1 98 ? -9.510 -6.261 24.790 1.00 86.88 98 MET A N 1
ATOM 776 C CA . MET A 1 98 ? -9.942 -4.874 24.926 1.00 86.88 98 MET A CA 1
ATOM 777 C C . MET A 1 98 ? -11.469 -4.771 25.037 1.00 86.88 98 MET A C 1
ATOM 779 O O . MET A 1 98 ? -12.212 -5.631 24.570 1.00 86.88 98 MET A O 1
ATOM 783 N N . ASN A 1 99 ? -11.962 -3.681 25.634 1.00 90.69 99 ASN A N 1
ATOM 784 C CA . ASN A 1 99 ? -13.393 -3.383 25.614 1.00 90.69 99 ASN A CA 1
ATOM 785 C C . ASN A 1 99 ? -13.881 -3.258 24.152 1.00 90.69 99 ASN A C 1
ATOM 787 O O . ASN A 1 99 ? -13.267 -2.502 23.391 1.00 90.69 99 ASN A O 1
ATOM 791 N N . PRO A 1 100 ? -14.987 -3.923 23.764 1.00 86.75 100 PRO A N 1
ATOM 792 C CA . PRO A 1 100 ? -15.472 -3.948 22.383 1.00 86.75 100 PRO A CA 1
ATOM 793 C C . PRO A 1 100 ? -15.706 -2.552 21.789 1.00 86.75 100 PRO A C 1
ATOM 795 O O . PRO A 1 100 ? -15.365 -2.317 20.634 1.00 86.75 100 PRO A O 1
ATOM 798 N N . GLN A 1 101 ? -16.197 -1.594 22.582 1.00 87.25 101 GLN A N 1
ATOM 799 C CA . GLN A 1 101 ? -16.427 -0.214 22.129 1.00 87.25 101 GLN A CA 1
ATOM 800 C C . GLN A 1 101 ? -15.111 0.512 21.796 1.00 87.25 101 GLN A C 1
ATOM 802 O O . GLN A 1 101 ? -15.018 1.266 20.828 1.00 87.25 101 GLN A O 1
ATOM 807 N N . VAL A 1 102 ? -14.071 0.270 22.598 1.00 87.19 102 VAL A N 1
ATOM 808 C CA . VAL A 1 102 ? -12.741 0.877 22.423 1.00 87.19 102 VAL A CA 1
ATOM 809 C C . VAL A 1 102 ? -12.008 0.218 21.253 1.00 87.19 102 VAL A C 1
ATOM 811 O O . VAL A 1 102 ? -11.391 0.906 20.437 1.00 87.19 102 VAL A O 1
ATOM 814 N N . ALA A 1 103 ? -12.129 -1.104 21.133 1.00 88.88 103 ALA A N 1
ATOM 815 C CA . ALA A 1 103 ? -11.607 -1.874 20.013 1.00 88.88 103 ALA A CA 1
ATOM 816 C C . ALA A 1 103 ? -12.193 -1.376 18.683 1.00 88.88 103 ALA A C 1
ATOM 818 O O . ALA A 1 103 ? -11.444 -1.056 17.760 1.00 88.88 103 ALA A O 1
ATOM 819 N N . GLU A 1 104 ? -13.517 -1.222 18.608 1.00 88.19 104 GLU A N 1
ATOM 820 C CA . GLU A 1 104 ? -14.200 -0.712 17.419 1.00 88.19 104 GLU A CA 1
ATOM 821 C C . GLU A 1 104 ? -13.731 0.703 17.051 1.00 88.19 104 GLU A C 1
ATOM 823 O O . GLU A 1 104 ? -13.447 0.987 15.885 1.00 88.19 104 GLU A O 1
ATOM 828 N N . TYR A 1 105 ? -13.578 1.583 18.044 1.00 90.56 105 TYR A N 1
ATOM 829 C CA . TYR A 1 105 ? -13.078 2.941 17.837 1.00 90.56 105 TYR A CA 1
ATOM 830 C C . TYR A 1 105 ? -11.674 2.966 17.208 1.00 90.56 105 TYR A C 1
ATOM 832 O O . TYR A 1 105 ? -11.437 3.707 16.247 1.00 90.56 105 TYR A O 1
ATOM 840 N N . HIS A 1 106 ? -10.747 2.142 17.707 1.00 91.69 106 HIS A N 1
ATOM 841 C CA . HIS A 1 106 ? -9.400 2.053 17.143 1.00 91.69 106 HIS A CA 1
ATOM 842 C C . HIS A 1 106 ? -9.395 1.421 15.749 1.00 91.69 106 HIS A C 1
ATOM 844 O O . HIS A 1 106 ? -8.743 1.953 14.852 1.00 91.69 106 HIS A O 1
ATOM 850 N N . VAL A 1 107 ? -10.163 0.347 15.535 1.00 89.12 107 VAL A N 1
ATOM 851 C CA . VAL A 1 107 ? -10.287 -0.311 14.225 1.00 89.12 107 VAL A CA 1
ATOM 852 C C . VAL A 1 107 ? -10.822 0.664 13.178 1.00 89.12 107 VAL A C 1
ATOM 854 O O . VAL A 1 107 ? -10.234 0.786 12.104 1.00 89.12 107 VAL A O 1
ATOM 857 N N . ARG A 1 108 ? -11.876 1.423 13.501 1.00 87.31 108 ARG A N 1
ATOM 858 C CA . ARG A 1 108 ? -12.464 2.416 12.593 1.00 87.31 108 ARG A CA 1
ATOM 859 C C . ARG A 1 108 ? -11.439 3.469 12.170 1.00 87.31 108 ARG A C 1
ATOM 861 O O . ARG A 1 108 ? -11.261 3.692 10.976 1.00 87.31 108 ARG A O 1
ATOM 868 N N . ARG A 1 109 ? -10.691 4.044 13.120 1.00 88.69 109 ARG A N 1
ATOM 869 C CA . ARG A 1 109 ? -9.637 5.025 12.801 1.00 88.69 109 ARG A CA 1
ATOM 870 C C . ARG A 1 109 ? -8.487 4.428 11.994 1.00 88.69 109 ARG A C 1
ATOM 872 O O . ARG A 1 109 ? -7.972 5.090 11.095 1.00 88.69 109 ARG A O 1
ATOM 879 N N . CYS A 1 110 ? -8.083 3.193 12.282 1.00 89.44 110 CYS A N 1
ATOM 880 C CA . CYS A 1 110 ? -7.049 2.506 11.509 1.00 89.44 110 CYS A CA 1
ATOM 881 C C . CYS A 1 110 ? -7.481 2.253 10.058 1.00 89.44 110 CYS A C 1
ATOM 883 O O . CYS A 1 110 ? -6.662 2.408 9.153 1.00 89.44 110 CYS A O 1
ATOM 885 N N . LEU A 1 111 ? -8.750 1.905 9.827 1.00 86.81 111 LEU A N 1
ATOM 886 C CA . LEU A 1 111 ? -9.312 1.731 8.485 1.00 86.81 111 LEU A CA 1
ATOM 887 C C . LEU A 1 111 ? -9.411 3.069 7.737 1.00 86.81 111 LEU A C 1
ATOM 889 O O . LEU A 1 111 ? -8.993 3.161 6.585 1.00 86.81 111 LEU A O 1
ATOM 893 N N . GLU A 1 112 ? -9.903 4.123 8.394 1.00 85.06 112 GLU A N 1
ATOM 894 C CA . GLU A 1 112 ? -10.033 5.464 7.803 1.00 85.06 112 GLU A CA 1
ATOM 895 C C . GLU A 1 112 ? -8.680 6.083 7.420 1.00 85.06 112 GLU A C 1
ATOM 897 O O . GLU A 1 112 ? -8.569 6.731 6.377 1.00 85.06 112 GLU A O 1
ATOM 902 N N . ALA A 1 113 ? -7.639 5.844 8.224 1.00 87.56 113 ALA A N 1
ATOM 903 C CA . ALA A 1 113 ? -6.269 6.265 7.937 1.00 87.56 113 ALA A CA 1
ATOM 904 C C . ALA A 1 113 ? -5.531 5.330 6.957 1.00 87.56 113 ALA A C 1
ATOM 906 O O . ALA A 1 113 ? -4.401 5.615 6.562 1.00 87.56 113 ALA A O 1
ATOM 907 N N . GLY A 1 114 ? -6.134 4.203 6.562 1.00 85.44 114 GLY A N 1
ATOM 908 C CA . GLY A 1 114 ? -5.505 3.210 5.687 1.00 85.44 114 GLY A CA 1
ATOM 909 C C . GLY A 1 114 ? -4.324 2.465 6.324 1.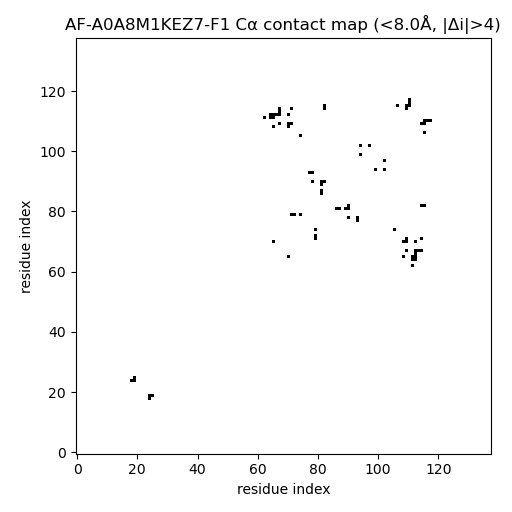00 85.44 114 GLY A C 1
ATOM 910 O O . GLY A 1 114 ? -3.491 1.921 5.603 1.00 85.44 114 GLY A O 1
ATOM 911 N N . LEU A 1 115 ? -4.239 2.443 7.659 1.00 86.94 115 LEU A N 1
ATOM 912 C CA . LEU A 1 115 ? -3.240 1.678 8.417 1.00 86.94 115 LEU A CA 1
ATOM 913 C C . LEU A 1 115 ? -3.555 0.180 8.444 1.00 86.94 115 LEU A C 1
ATOM 915 O O . LEU A 1 115 ? -2.652 -0.637 8.600 1.00 86.94 115 LEU A O 1
ATOM 919 N N . TRP A 1 116 ? -4.831 -0.175 8.301 1.00 84.88 116 TRP A N 1
ATOM 920 C CA . TRP A 1 116 ? -5.296 -1.555 8.276 1.00 84.88 116 TRP A CA 1
ATOM 921 C C . TRP A 1 116 ? -6.000 -1.826 6.948 1.00 84.88 116 TRP A C 1
ATOM 923 O O . TRP A 1 116 ? -6.905 -1.092 6.559 1.00 84.88 116 TRP A O 1
ATOM 933 N N . THR A 1 117 ? -5.601 -2.887 6.245 1.00 70.06 117 THR A N 1
ATOM 934 C CA . THR A 1 117 ? -6.311 -3.375 5.054 1.00 70.06 117 THR A CA 1
ATOM 935 C C . THR A 1 117 ? -7.149 -4.585 5.446 1.00 70.06 117 THR A C 1
ATOM 937 O O . THR A 1 117 ? -6.656 -5.516 6.080 1.00 70.06 117 THR A O 1
ATOM 940 N N . SER A 1 118 ? -8.455 -4.502 5.205 1.00 56.22 118 SER A N 1
ATOM 941 C CA . SER A 1 118 ? -9.455 -5.429 5.726 1.00 56.22 118 SER A CA 1
ATOM 942 C C . SER A 1 118 ? -9.097 -6.889 5.437 1.00 56.22 118 SER A C 1
ATOM 944 O O . SER A 1 118 ? -9.091 -7.321 4.289 1.00 56.22 118 SER A O 1
ATOM 946 N N . THR A 1 119 ? -8.889 -7.685 6.488 1.00 48.41 119 THR A N 1
ATOM 947 C CA . THR A 1 119 ? -9.151 -9.122 6.399 1.00 48.41 119 THR A CA 1
ATOM 948 C C . THR A 1 119 ? -10.663 -9.243 6.270 1.00 48.41 119 THR A C 1
ATOM 950 O O . THR A 1 119 ? -11.379 -9.025 7.245 1.00 48.41 119 THR A O 1
ATOM 953 N N . GLU A 1 120 ? -11.160 -9.574 5.079 1.00 44.91 120 GLU A N 1
ATOM 954 C CA . GLU A 1 120 ? -12.585 -9.732 4.718 1.00 44.91 120 GLU A CA 1
ATOM 955 C C . GLU A 1 120 ? -13.329 -10.836 5.5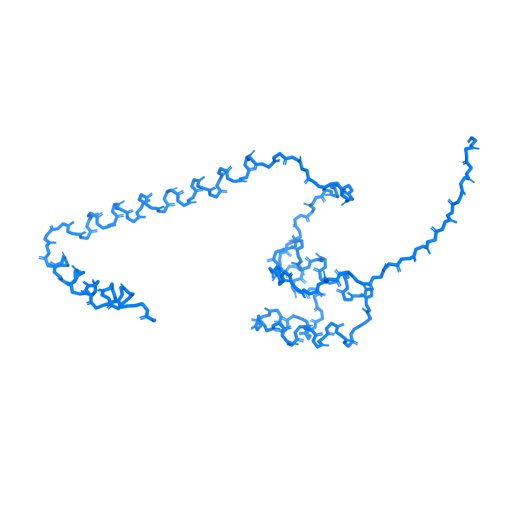19 1.00 44.91 120 GLU A C 1
ATOM 957 O O . GLU A 1 120 ? -14.383 -11.321 5.126 1.00 44.91 120 GLU A O 1
ATOM 962 N N . ARG A 1 121 ? -12.779 -11.267 6.660 1.00 44.62 121 ARG A N 1
ATOM 963 C CA . ARG A 1 121 ? -13.273 -12.343 7.527 1.00 44.62 121 ARG A CA 1
ATOM 964 C C . ARG A 1 121 ? -13.299 -12.016 9.022 1.00 44.62 121 ARG A C 1
ATOM 966 O O . ARG A 1 121 ? -13.492 -12.938 9.803 1.00 44.62 121 ARG A O 1
ATOM 973 N N . LEU A 1 122 ? -13.085 -10.770 9.452 1.00 50.22 122 LEU A N 1
ATOM 974 C CA . LEU A 1 122 ? -13.083 -10.485 10.897 1.00 50.22 122 LEU A CA 1
ATOM 975 C C . LEU A 1 122 ? -14.479 -10.201 11.476 1.00 50.22 122 LEU A C 1
ATOM 977 O O . LEU A 1 122 ? -14.715 -10.494 12.640 1.00 50.22 122 LEU A O 1
ATOM 981 N N . PHE A 1 123 ? -15.416 -9.706 10.668 1.00 44.62 123 PHE A N 1
ATOM 982 C CA . PHE A 1 123 ? -16.772 -9.390 11.121 1.00 44.62 123 PHE A CA 1
ATOM 983 C C . PHE A 1 123 ? -17.784 -10.019 10.173 1.00 44.62 123 PHE A C 1
ATOM 985 O O . PHE A 1 123 ? -18.246 -9.395 9.219 1.00 44.62 123 PHE A O 1
ATOM 992 N N . LYS A 1 124 ? -18.087 -11.296 10.407 1.00 37.31 124 LYS A N 1
ATOM 993 C CA . LYS A 1 124 ? -19.352 -11.861 9.954 1.00 37.31 124 LYS A CA 1
ATOM 994 C C . LYS A 1 124 ? -20.321 -11.643 11.110 1.00 37.31 124 LYS A C 1
ATOM 996 O O . LYS A 1 124 ? -20.151 -12.224 12.175 1.00 37.31 124 LYS A O 1
ATOM 1001 N N . ASP A 1 125 ? -21.197 -10.676 10.886 1.00 38.31 125 ASP A N 1
ATOM 1002 C CA . ASP A 1 125 ? -22.305 -10.253 11.730 1.00 38.31 125 ASP A CA 1
ATOM 1003 C C . ASP A 1 125 ? -23.114 -11.465 12.213 1.00 38.31 125 ASP A C 1
ATOM 1005 O O . ASP A 1 125 ? -23.683 -12.191 11.401 1.00 38.31 125 ASP A O 1
ATOM 1009 N N . ASP A 1 126 ? -23.119 -11.684 13.525 1.00 40.06 126 ASP A N 1
ATOM 1010 C CA . ASP A 1 126 ? -24.085 -12.528 14.227 1.00 40.06 126 ASP A CA 1
ATOM 1011 C C . ASP A 1 126 ? -24.558 -11.729 15.446 1.00 40.06 126 ASP A C 1
ATOM 1013 O O . ASP A 1 126 ? -24.159 -11.967 16.586 1.00 40.06 126 ASP A O 1
ATOM 1017 N N . THR A 1 127 ? -25.378 -10.706 15.216 1.00 34.09 127 THR A N 1
ATOM 1018 C CA . THR A 1 127 ? -26.364 -10.279 16.217 1.00 34.09 127 THR A CA 1
ATOM 1019 C C . THR A 1 127 ? -27.614 -9.783 15.505 1.00 34.09 127 THR A C 1
ATOM 1021 O O . THR A 1 127 ? -27.894 -8.593 15.380 1.00 34.09 127 THR A O 1
ATOM 1024 N N . THR A 1 128 ? -28.373 -10.750 15.003 1.00 41.91 128 THR A N 1
ATOM 1025 C CA . THR A 1 128 ? -29.805 -10.609 14.781 1.00 41.91 128 THR A CA 1
ATOM 1026 C C . THR A 1 128 ? -30.484 -10.152 16.084 1.00 41.91 128 THR A C 1
ATOM 1028 O O . THR A 1 128 ? -30.110 -10.592 17.169 1.00 41.91 128 THR A O 1
ATOM 1031 N N . GLU A 1 129 ? -31.542 -9.355 15.913 1.00 35.59 129 GLU A N 1
ATOM 1032 C CA . GLU A 1 129 ? -32.694 -9.143 16.813 1.00 35.59 129 GLU A CA 1
ATOM 1033 C C . GLU A 1 129 ? -32.788 -7.803 17.578 1.00 35.59 129 GLU A C 1
ATOM 1035 O O . GLU A 1 129 ? -32.164 -7.573 18.606 1.00 35.59 129 GLU A O 1
ATOM 1040 N N . ALA A 1 130 ? -33.679 -6.967 17.024 1.00 46.28 130 ALA A N 1
ATOM 1041 C CA . ALA A 1 130 ? -34.774 -6.246 17.679 1.00 46.28 130 ALA A CA 1
ATOM 1042 C C . ALA A 1 130 ? -34.469 -5.232 18.798 1.00 46.28 130 ALA A C 1
ATOM 1044 O O . ALA A 1 130 ? -34.229 -5.602 19.940 1.00 46.28 130 ALA A O 1
ATOM 1045 N N . ASP A 1 131 ? -34.738 -3.952 18.510 1.00 40.91 131 ASP A N 1
ATOM 1046 C CA . ASP A 1 131 ? -35.663 -3.218 19.379 1.00 40.91 131 ASP A CA 1
ATOM 1047 C C . ASP A 1 131 ? -36.514 -2.210 18.588 1.00 40.91 131 ASP A C 1
ATOM 1049 O O . ASP A 1 131 ? -36.031 -1.454 17.741 1.00 40.91 131 ASP A O 1
ATOM 1053 N N . ASP A 1 132 ? -37.812 -2.288 18.846 1.00 44.72 132 ASP A N 1
ATOM 1054 C CA . ASP A 1 132 ? -38.933 -1.596 18.220 1.00 44.72 132 ASP A CA 1
ATOM 1055 C C . ASP A 1 132 ? -39.232 -0.340 19.050 1.00 44.72 132 ASP A C 1
ATOM 1057 O O . ASP A 1 132 ? -39.823 -0.433 20.121 1.00 44.72 132 ASP A O 1
ATOM 1061 N N . CYS A 1 133 ? -38.850 0.850 18.581 1.00 43.16 133 CYS A N 1
ATOM 1062 C CA . CYS A 1 133 ? -39.277 2.107 19.205 1.00 43.16 133 CYS A CA 1
ATOM 1063 C C . CYS A 1 133 ? -40.160 2.899 18.242 1.00 43.16 133 CYS A C 1
ATOM 1065 O O . CYS A 1 133 ? -39.719 3.747 17.466 1.00 43.16 133 CYS A O 1
ATOM 1067 N N . ARG A 1 134 ? -41.444 2.551 18.330 1.00 50.06 134 ARG A N 1
ATOM 1068 C CA . ARG A 1 134 ? -42.618 3.242 17.798 1.00 50.06 134 ARG A CA 1
ATOM 1069 C C . ARG A 1 134 ? -42.548 4.765 17.936 1.00 50.06 134 ARG A C 1
ATOM 1071 O O . ARG A 1 134 ? -42.209 5.287 18.989 1.00 50.06 134 ARG A O 1
ATOM 1078 N N . MET A 1 135 ? -43.015 5.404 16.864 1.00 56.62 135 MET A N 1
ATOM 1079 C CA . MET A 1 135 ? -43.901 6.575 16.801 1.00 56.62 135 MET A CA 1
ATOM 1080 C C . MET A 1 135 ? -43.752 7.658 17.882 1.00 56.62 135 MET A C 1
ATOM 1082 O O . MET A 1 135 ? -44.094 7.444 19.038 1.00 56.62 135 MET A O 1
ATOM 1086 N N . MET A 1 136 ? -43.504 8.887 17.436 1.00 42.94 136 MET A N 1
ATOM 1087 C CA . MET A 1 136 ? -44.571 9.894 17.410 1.00 42.94 136 MET A CA 1
ATOM 1088 C C . MET A 1 136 ? -44.236 10.965 16.369 1.00 42.94 136 MET A C 1
ATOM 1090 O O . MET A 1 136 ? -43.231 11.661 16.473 1.00 42.94 136 MET A O 1
ATOM 1094 N N . GLU A 1 137 ? -45.097 11.064 15.357 1.00 44.09 137 GLU A N 1
ATOM 1095 C CA . GLU A 1 137 ? -45.348 12.320 14.656 1.00 44.09 137 GLU A CA 1
ATOM 1096 C C . GLU A 1 137 ? -45.988 13.299 15.647 1.00 44.09 137 GLU A C 1
ATOM 1098 O O . GLU A 1 137 ? -46.915 12.930 16.374 1.00 44.09 137 GLU A O 1
ATOM 1103 N N . THR A 1 138 ? -45.507 14.539 15.680 1.00 52.47 138 THR A N 1
ATOM 1104 C CA . THR A 1 138 ? -46.334 15.744 15.866 1.00 52.47 138 THR A CA 1
ATOM 1105 C C . THR A 1 138 ? -45.555 16.979 15.446 1.00 52.47 138 THR A C 1
ATOM 1107 O O . THR A 1 138 ? -44.369 17.092 15.826 1.00 52.47 138 THR A O 1
#

Nearest PDB structures (foldseek):
  2n5x-assembly1_A  TM=8.013E-01  e=2.911E-04  Homo sapiens
  5ff5-assembly1_A  TM=4.827E-01  e=3.673E+00  Pantoea agglomerans

Foldseek 3Di:
DDPVVVVVPVVVVVVCVVQVPDPCSVVVVVVVVVVVVVVVVVVVVVVVVPDDDDDDDDDPPVLPLPALVVLLVPDDPQCNVCLVVVPPVSNVVVLVVDDVVVSVVSVVSCVSNVSDDDPPPPDPDDDDDDDDDDDDDD